Protein AF-A0A354Z1C7-F1 (afdb_monomer)

Sequence (175 aa):
RGSGSGEGVQFFLQGDSAETLRELSESLVPMLAGRAELRDVRAEVGDESVEIAVSVDRERAAAYGFSAQEVATYVGIALRGTPLREFRADGKEVPMWLRFAGSEQQSVADLGRYTLQRADGSAVPLLAVVDVGVRRGPSQINRQNRRTSLAIQANLADGVLLPDARKAIEDAMAG

Foldseek 3Di:
DDDDPQPKDKDKDFDADPVVQVVVQVVLQVLLCPDPFWAPKDWPFADWDKDKDKDFQQVLCVVVPHGSVRLVVVVCCAAPFDWDQWDDDPNDTHIDTRHDPPNPDRDPVSLQPDWDADPVRDTHRSVSGMDIDIDIDGPDFDDDPNTGIIMIMIGTDPPRDPVRSVVSSVVSVVD

Structure (mmCIF, N/CA/C/O backbone):
data_AF-A0A354Z1C7-F1
#
_entry.id   AF-A0A354Z1C7-F1
#
loop_
_atom_site.group_PDB
_atom_site.id
_atom_site.type_symbol
_atom_site.label_atom_id
_atom_site.label_alt_id
_atom_site.label_comp_id
_atom_site.label_asym_id
_atom_site.label_entity_id
_atom_site.label_seq_id
_atom_site.pdbx_PDB_ins_code
_atom_site.Cartn_x
_atom_site.Cartn_y
_atom_site.Cartn_z
_atom_site.occupancy
_atom_site.B_iso_or_equiv
_atom_site.auth_seq_id
_atom_site.auth_comp_id
_atom_site.auth_asym_id
_atom_site.auth_atom_id
_atom_site.pdbx_PDB_model_num
ATOM 1 N N . ARG A 1 1 ? -24.282 22.583 10.529 1.00 33.66 1 ARG A N 1
ATOM 2 C CA . ARG A 1 1 ? -25.086 21.450 10.010 1.00 33.66 1 ARG A CA 1
ATOM 3 C C . ARG A 1 1 ? -25.066 20.395 11.102 1.00 33.66 1 ARG A C 1
ATOM 5 O O . ARG A 1 1 ? -23.976 19.980 11.456 1.00 33.66 1 ARG A O 1
ATOM 12 N N . GLY A 1 2 ? -26.207 20.129 11.739 1.00 38.53 2 GLY A N 1
ATOM 13 C CA . GLY A 1 2 ? -26.276 19.293 12.940 1.00 38.53 2 GLY A CA 1
ATOM 14 C C . GLY A 1 2 ? -26.117 17.812 12.612 1.00 38.53 2 GLY A C 1
ATOM 15 O O . GLY A 1 2 ? -26.820 17.309 11.741 1.00 38.53 2 GLY A O 1
ATOM 16 N N . SER A 1 3 ? -25.204 17.139 13.306 1.00 41.59 3 SER A N 1
ATOM 17 C CA . SER A 1 3 ? -25.187 15.683 13.435 1.00 41.59 3 SER A CA 1
ATOM 18 C C . SER A 1 3 ? -25.592 15.358 14.867 1.00 41.59 3 SER A C 1
ATOM 20 O O . SER A 1 3 ? -25.054 15.958 15.796 1.00 41.59 3 SER A O 1
ATOM 22 N N . GLY A 1 4 ? -26.566 14.466 15.041 1.00 38.19 4 GLY A N 1
ATOM 23 C CA . GLY A 1 4 ? -27.011 14.026 16.358 1.00 38.19 4 GLY A CA 1
ATOM 24 C C . GLY A 1 4 ? -25.832 13.500 17.167 1.00 38.19 4 GLY A C 1
ATOM 25 O O . GLY A 1 4 ? -25.168 12.555 16.749 1.00 38.19 4 GLY A O 1
ATOM 26 N N . SER A 1 5 ? -25.563 14.147 18.297 1.00 44.50 5 SER A N 1
ATOM 27 C CA . SER A 1 5 ? -24.631 13.674 19.311 1.00 44.50 5 SER A CA 1
ATOM 28 C C . SER A 1 5 ? -25.210 12.412 19.949 1.00 44.50 5 SER A C 1
ATOM 30 O O . SER A 1 5 ? -25.901 12.491 20.960 1.00 44.50 5 SER A O 1
ATOM 32 N N . GLY A 1 6 ? -24.987 11.253 19.333 1.00 55.41 6 GLY A N 1
ATOM 33 C CA . GLY A 1 6 ? -24.991 10.004 20.084 1.00 55.41 6 GLY A CA 1
ATOM 34 C C . GLY A 1 6 ? -23.769 10.029 20.994 1.00 55.41 6 GLY A C 1
ATOM 35 O O . GLY A 1 6 ? -22.665 10.297 20.516 1.00 55.41 6 GLY A O 1
ATOM 36 N N . GLU A 1 7 ? -23.952 9.829 22.298 1.00 70.75 7 GLU A N 1
ATOM 37 C CA . GLU A 1 7 ? -22.819 9.573 23.184 1.00 70.75 7 GLU A CA 1
ATOM 38 C C . GLU A 1 7 ? -22.123 8.311 22.667 1.00 70.75 7 GLU A C 1
ATOM 40 O O . GLU A 1 7 ? -22.721 7.241 22.565 1.00 70.75 7 GLU A O 1
ATOM 45 N N . GLY A 1 8 ? -20.880 8.474 22.229 1.00 81.12 8 GLY A N 1
ATOM 46 C CA . GLY A 1 8 ? -20.071 7.414 21.653 1.00 81.12 8 GLY A CA 1
ATOM 47 C C . GLY A 1 8 ? -18.775 7.271 22.427 1.00 81.12 8 GLY A C 1
ATOM 48 O O . GLY A 1 8 ? -18.292 8.212 23.060 1.00 81.12 8 GLY A O 1
ATOM 49 N N . VAL A 1 9 ? -18.205 6.079 22.364 1.00 88.50 9 VAL A N 1
ATOM 50 C CA . VAL A 1 9 ? -16.904 5.752 22.934 1.00 88.50 9 VAL A CA 1
ATOM 51 C C . VAL A 1 9 ? -15.921 5.459 21.821 1.00 88.50 9 VAL A C 1
ATOM 53 O O . VAL A 1 9 ? -16.223 4.766 20.851 1.00 88.50 9 VAL A O 1
ATOM 56 N N . GLN A 1 10 ? -14.715 5.984 21.989 1.00 89.19 10 GLN A N 1
ATOM 57 C CA . GLN A 1 10 ? -13.571 5.658 21.157 1.00 89.19 10 GLN A CA 1
ATOM 58 C C . GLN A 1 10 ? -12.437 5.198 22.062 1.00 89.19 10 GLN A C 1
ATOM 60 O O . GLN A 1 10 ? -12.124 5.848 23.061 1.00 89.19 10 GLN A O 1
ATOM 65 N N . PHE A 1 11 ? -11.807 4.089 21.700 1.00 89.00 11 PHE A N 1
ATOM 66 C CA . PHE A 1 11 ? -10.604 3.605 22.364 1.00 89.00 11 PHE A CA 1
ATOM 67 C C . PHE A 1 11 ? -9.580 3.139 21.331 1.00 89.00 11 PHE A C 1
ATOM 69 O O . PHE A 1 11 ? -9.892 2.961 20.154 1.00 89.00 11 PHE A O 1
ATOM 76 N N . PHE A 1 12 ? -8.330 2.991 21.766 1.00 89.38 12 PHE A N 1
ATOM 77 C CA . PHE A 1 12 ? -7.203 2.709 20.883 1.00 89.38 12 PHE A CA 1
ATOM 78 C C . PHE A 1 12 ? -6.557 1.381 21.255 1.00 89.38 12 PHE A C 1
ATOM 80 O O . PHE A 1 12 ? -6.051 1.233 22.368 1.00 89.38 12 PHE A O 1
ATOM 87 N N . LEU A 1 13 ? -6.500 0.455 20.302 1.00 88.75 13 LEU A N 1
ATOM 88 C CA . LEU A 1 13 ? -5.589 -0.681 20.367 1.00 88.75 13 LEU A CA 1
ATOM 89 C C . LEU A 1 13 ? -4.182 -0.171 20.064 1.00 88.75 13 LEU A C 1
ATOM 91 O O . LEU A 1 13 ? -3.989 0.502 19.055 1.00 88.75 13 LEU A O 1
ATOM 95 N N . GLN A 1 14 ? -3.210 -0.460 20.926 1.00 90.56 14 GLN A N 1
ATOM 96 C CA . GLN A 1 14 ? -1.813 -0.064 20.737 1.00 90.56 14 GLN A CA 1
ATOM 97 C C . GLN A 1 14 ? -0.926 -1.298 20.661 1.00 90.56 14 GLN A C 1
ATOM 99 O O . GLN A 1 14 ? -1.089 -2.232 21.441 1.00 90.56 14 GLN A O 1
ATOM 104 N N . GLY A 1 15 ? 0.035 -1.277 19.747 1.00 86.69 15 GLY A N 1
ATOM 105 C CA . GLY A 1 15 ? 0.952 -2.387 19.523 1.00 86.69 15 GLY A CA 1
ATOM 106 C C . GLY A 1 15 ? 2.097 -1.984 18.607 1.00 86.69 15 GLY A C 1
ATOM 107 O O . GLY A 1 15 ? 2.237 -0.813 18.249 1.00 86.69 15 GLY A O 1
ATOM 108 N N . ASP A 1 16 ? 2.915 -2.959 18.227 1.00 83.38 16 ASP A N 1
ATOM 109 C CA . ASP A 1 16 ? 4.130 -2.701 17.449 1.00 83.38 16 ASP A CA 1
ATOM 110 C C . ASP A 1 16 ? 3.898 -2.766 15.928 1.00 83.38 16 ASP A C 1
ATOM 112 O O . ASP A 1 16 ? 4.594 -2.085 15.174 1.00 83.38 16 ASP A O 1
ATOM 116 N N . SER A 1 17 ? 2.884 -3.510 15.470 1.00 83.31 17 SER A N 1
ATOM 117 C CA . SER A 1 17 ? 2.547 -3.706 14.050 1.00 83.31 17 SER A CA 1
ATOM 118 C C . SER A 1 17 ? 1.105 -3.291 13.753 1.00 83.31 17 SER A C 1
ATOM 120 O O . SER A 1 17 ? 0.184 -3.613 14.502 1.00 83.31 17 SER A O 1
ATOM 122 N N . ALA A 1 18 ? 0.910 -2.576 12.642 1.00 82.06 18 ALA A N 1
ATOM 123 C CA . ALA A 1 18 ? -0.420 -2.204 12.165 1.00 82.06 18 ALA A CA 1
ATOM 124 C C . ALA A 1 18 ? -1.202 -3.435 11.675 1.00 82.06 18 ALA A C 1
ATOM 126 O O . ALA A 1 18 ? -2.410 -3.511 11.882 1.00 82.06 18 ALA A O 1
ATOM 127 N N . GLU A 1 19 ? -0.504 -4.405 11.081 1.00 81.69 19 GLU A N 1
ATOM 128 C CA . GLU A 1 19 ? -1.051 -5.685 10.631 1.00 81.69 19 GLU A CA 1
ATOM 129 C C . GLU A 1 19 ? -1.612 -6.483 11.813 1.00 81.69 19 GLU A C 1
ATOM 131 O O . GLU A 1 19 ? -2.787 -6.839 11.805 1.00 81.69 19 GLU A O 1
ATOM 136 N N . THR A 1 20 ? -0.829 -6.661 12.883 1.00 86.62 20 THR A N 1
ATOM 137 C CA . THR A 1 20 ? -1.293 -7.366 14.090 1.00 86.62 20 THR A CA 1
ATOM 138 C C . THR A 1 20 ? -2.485 -6.664 14.740 1.00 86.62 20 THR A C 1
ATOM 140 O O . THR A 1 20 ? -3.437 -7.315 15.162 1.00 86.62 20 THR A O 1
ATOM 143 N N . LEU A 1 21 ? -2.472 -5.328 14.815 1.00 88.56 21 LEU A N 1
ATOM 144 C CA . LEU A 1 21 ? -3.603 -4.576 15.369 1.00 88.56 21 LEU A CA 1
ATOM 145 C C . LEU A 1 21 ? -4.872 -4.742 14.531 1.00 88.56 21 LEU A C 1
ATOM 147 O O . LEU A 1 21 ? -5.965 -4.788 15.095 1.00 88.56 21 LEU A O 1
ATOM 151 N N . ARG A 1 22 ? -4.735 -4.852 13.206 1.00 85.44 22 ARG A N 1
ATOM 152 C CA . ARG A 1 22 ? -5.855 -5.125 12.308 1.00 85.44 22 ARG A CA 1
ATOM 153 C C . ARG A 1 22 ? -6.430 -6.518 12.548 1.00 85.44 22 ARG A C 1
ATOM 155 O O . ARG A 1 22 ? -7.632 -6.615 12.779 1.00 85.44 22 ARG A O 1
ATOM 162 N N . GLU A 1 23 ? -5.595 -7.553 12.558 1.00 86.88 23 GLU A N 1
ATOM 163 C CA . GLU A 1 23 ? -6.019 -8.934 12.838 1.00 86.88 23 GLU A CA 1
ATOM 164 C C . GLU A 1 23 ? -6.750 -9.030 14.186 1.00 86.88 23 GLU A C 1
ATOM 166 O O . GLU A 1 23 ? -7.833 -9.606 14.288 1.00 86.88 23 GLU A O 1
ATOM 171 N N . LEU A 1 24 ? -6.214 -8.374 15.220 1.00 89.25 24 LEU A N 1
ATOM 172 C CA . LEU A 1 24 ? -6.879 -8.281 16.518 1.00 89.25 24 LEU A CA 1
ATOM 173 C C . LEU A 1 24 ? -8.225 -7.556 16.415 1.00 89.25 24 LEU A C 1
ATOM 175 O O . LEU A 1 24 ? -9.213 -8.029 16.973 1.00 89.25 24 LEU A O 1
ATOM 179 N N . SER A 1 25 ? -8.304 -6.447 15.678 1.00 89.44 25 SER A N 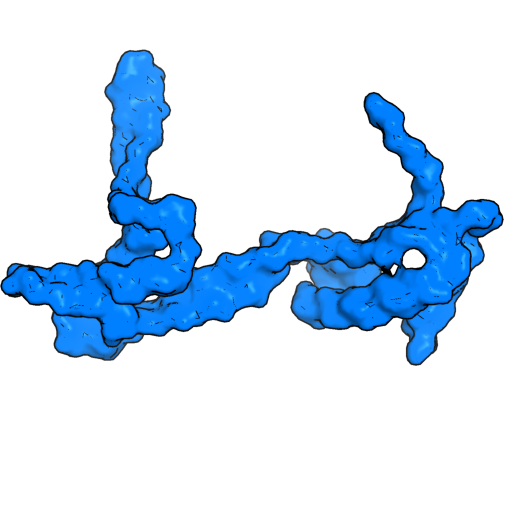1
ATOM 180 C CA . SER A 1 25 ? -9.561 -5.715 15.496 1.00 89.44 25 SER A CA 1
ATOM 181 C C . SER A 1 25 ? -10.644 -6.547 14.795 1.00 89.44 25 SER A C 1
ATOM 183 O O . SER A 1 25 ? -11.814 -6.433 15.160 1.00 89.44 25 SER A O 1
ATOM 185 N N . GLU A 1 26 ? -10.268 -7.433 13.866 1.00 89.81 26 GLU A N 1
ATOM 186 C CA . GLU A 1 26 ? -11.192 -8.341 13.170 1.00 89.81 26 GLU A CA 1
ATOM 187 C C . GLU A 1 26 ? -11.827 -9.363 14.128 1.00 89.81 26 GLU A C 1
ATOM 189 O O . GLU A 1 26 ? -12.980 -9.747 13.937 1.00 89.81 26 GLU A O 1
ATOM 194 N N . SER A 1 27 ? -11.122 -9.744 15.199 1.00 90.12 27 SER A N 1
ATOM 195 C CA . SER A 1 27 ? -11.676 -10.576 16.279 1.00 90.12 27 SER A CA 1
ATOM 196 C C . SER A 1 27 ? -12.447 -9.780 17.342 1.00 90.12 27 SER A C 1
ATOM 198 O O . SER A 1 27 ? -13.495 -10.228 17.810 1.00 90.12 27 SER A O 1
ATOM 200 N N . LEU A 1 28 ? -11.974 -8.582 17.698 1.00 90.75 28 LEU A N 1
ATOM 201 C CA . LEU A 1 28 ? -12.536 -7.776 18.786 1.00 90.75 28 LEU A CA 1
ATOM 202 C C . LEU A 1 28 ? -13.844 -7.083 18.407 1.00 90.75 28 LEU A C 1
ATOM 204 O O . LEU A 1 28 ? -14.754 -6.999 19.232 1.00 90.75 28 LEU A O 1
ATOM 208 N N . VAL A 1 29 ? -13.965 -6.588 17.171 1.00 92.94 29 VAL A N 1
ATOM 209 C CA . VAL A 1 29 ? -15.177 -5.890 16.717 1.00 92.94 29 VAL A CA 1
ATOM 210 C C . VAL A 1 29 ? -16.420 -6.785 16.838 1.00 92.94 29 VAL A C 1
ATOM 212 O O . VAL A 1 29 ? -17.388 -6.327 17.443 1.00 92.94 29 VAL A O 1
ATOM 215 N N . PRO A 1 30 ? -16.425 -8.052 16.374 1.00 93.06 30 PRO A N 1
ATOM 216 C CA . PRO A 1 30 ? -17.558 -8.958 16.575 1.00 93.06 30 PRO A CA 1
ATOM 217 C C . PRO A 1 30 ? -17.894 -9.228 18.047 1.00 93.06 30 PRO A C 1
ATOM 219 O O . PRO A 1 30 ? -19.069 -9.267 18.404 1.00 93.06 30 PRO A O 1
ATOM 222 N N . MET A 1 31 ? -16.885 -9.391 18.911 1.00 91.88 31 MET A N 1
ATOM 223 C CA . MET A 1 31 ? -17.102 -9.633 20.344 1.00 91.88 31 MET A CA 1
ATOM 224 C C . MET A 1 31 ? -17.786 -8.440 21.015 1.00 91.88 31 MET A C 1
ATOM 226 O O . MET A 1 31 ? -18.758 -8.602 21.752 1.00 91.88 31 MET A O 1
ATOM 230 N N . LEU A 1 32 ? -17.314 -7.231 20.709 1.00 92.38 32 LEU A N 1
ATOM 231 C CA . LEU A 1 32 ? -17.887 -5.98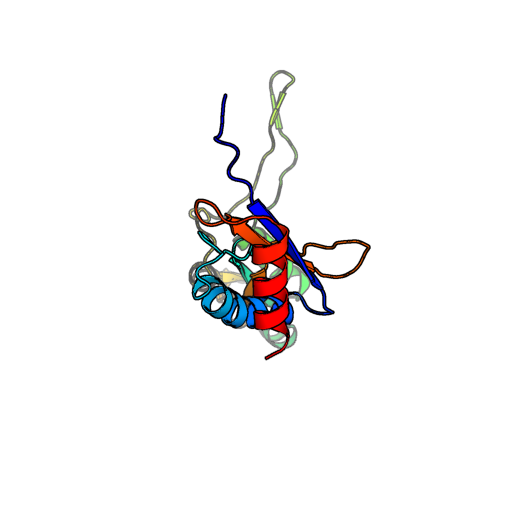8 21.215 1.00 92.38 32 LEU A CA 1
ATOM 232 C C . LEU A 1 32 ? -19.258 -5.693 20.605 1.00 92.38 32 LEU A C 1
ATOM 234 O O . LEU A 1 32 ? -20.141 -5.212 21.305 1.00 92.38 32 LEU A O 1
ATOM 238 N N . ALA A 1 33 ? -19.472 -6.027 19.332 1.00 92.50 33 ALA A N 1
ATOM 239 C CA . ALA A 1 33 ? -20.777 -5.912 18.682 1.00 92.50 33 ALA A CA 1
ATOM 240 C C . ALA A 1 33 ? -21.833 -6.849 19.298 1.00 92.50 33 ALA A C 1
ATOM 242 O O . ALA A 1 33 ? -23.027 -6.594 19.164 1.00 92.50 33 ALA A O 1
ATOM 243 N N . GLY A 1 34 ? -21.413 -7.916 19.986 1.00 91.75 34 GLY A N 1
ATOM 244 C CA . GLY A 1 34 ? -22.296 -8.802 20.747 1.00 91.75 34 GLY A CA 1
ATOM 245 C C . GLY A 1 34 ? -22.734 -8.253 22.112 1.00 91.75 34 GLY A C 1
ATOM 246 O O . GLY A 1 34 ? -23.564 -8.876 22.775 1.00 91.75 34 GLY A O 1
ATOM 247 N N . ARG A 1 35 ? -22.189 -7.115 22.558 1.00 93.06 35 ARG A N 1
ATOM 248 C CA . ARG A 1 35 ? -22.531 -6.484 23.840 1.00 93.06 35 ARG A CA 1
ATOM 249 C C . ARG A 1 35 ? -23.811 -5.666 23.704 1.00 93.06 35 ARG A C 1
ATOM 251 O O . ARG A 1 35 ? -23.915 -4.817 22.826 1.00 93.06 35 ARG A O 1
ATOM 258 N N . ALA A 1 36 ? -24.769 -5.883 24.603 1.00 93.19 36 ALA A N 1
ATOM 2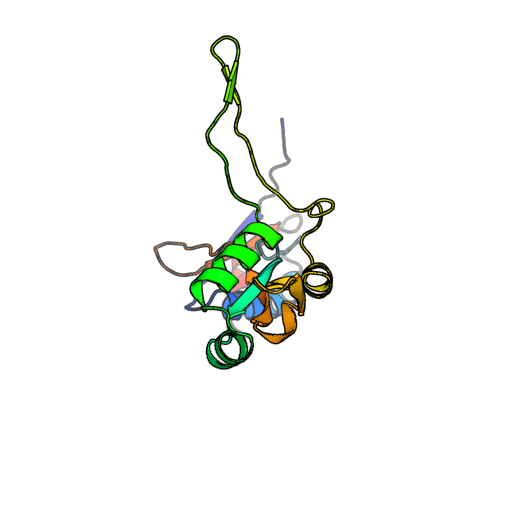59 C CA . ALA A 1 36 ? -26.040 -5.152 24.607 1.00 93.19 36 ALA A CA 1
ATOM 260 C C . ALA A 1 36 ? -25.856 -3.650 24.891 1.00 93.19 36 ALA A C 1
ATOM 262 O O . ALA A 1 36 ? -26.722 -2.840 24.572 1.00 93.19 36 ALA A O 1
ATOM 263 N N . GLU A 1 37 ? -24.727 -3.293 25.499 1.00 92.94 37 GLU A N 1
ATOM 264 C CA . GLU A 1 37 ? -24.367 -1.938 25.888 1.00 92.94 37 GLU A CA 1
ATOM 265 C C . GLU A 1 37 ? -23.876 -1.075 24.708 1.00 92.94 37 GLU A C 1
ATOM 267 O O . GLU A 1 37 ? -23.843 0.153 24.819 1.00 92.94 37 GLU A O 1
ATOM 272 N N . LEU A 1 38 ? -23.498 -1.699 23.584 1.00 92.69 38 LEU A N 1
ATOM 273 C CA . LEU A 1 38 ? -22.822 -1.054 22.457 1.00 92.69 38 LEU A CA 1
ATOM 274 C C . LEU A 1 38 ? -23.611 -1.197 21.151 1.00 92.69 38 LEU A C 1
ATOM 276 O O . LEU A 1 38 ? -24.306 -2.181 20.910 1.00 92.69 38 LEU A O 1
ATOM 280 N N . ARG A 1 39 ? -23.463 -0.209 20.268 1.00 93.25 39 ARG A N 1
ATOM 281 C CA . ARG A 1 39 ? -24.028 -0.189 18.913 1.00 93.25 39 ARG A CA 1
ATOM 282 C C . ARG A 1 39 ? -22.991 0.302 17.913 1.00 93.25 39 ARG A C 1
ATOM 284 O O . ARG A 1 39 ? -22.062 1.016 18.277 1.00 93.25 39 ARG A O 1
ATOM 291 N N . ASP A 1 40 ? -23.169 -0.067 16.646 1.00 90.88 40 ASP A N 1
ATOM 292 C CA . ASP A 1 40 ? -22.354 0.409 15.518 1.00 90.88 40 ASP A CA 1
ATOM 293 C C . ASP A 1 40 ? -20.836 0.287 15.749 1.00 90.88 40 ASP A C 1
ATOM 295 O O . ASP A 1 40 ? -20.058 1.168 15.372 1.00 90.88 40 ASP A O 1
ATOM 299 N N . VAL A 1 41 ? -20.411 -0.804 16.398 1.00 92.12 41 VAL A N 1
ATOM 300 C CA . VAL A 1 41 ? -18.999 -1.043 16.708 1.00 92.12 41 VAL A CA 1
ATOM 301 C C . VAL A 1 41 ? -18.217 -1.226 15.414 1.00 92.12 41 VAL A C 1
ATOM 303 O O . VAL A 1 41 ? -18.538 -2.090 14.597 1.00 92.12 41 VAL A O 1
ATOM 306 N N . ARG A 1 42 ? -17.165 -0.429 15.232 1.00 91.00 42 ARG A N 1
ATOM 307 C CA . ARG A 1 42 ? -16.318 -0.480 14.040 1.00 91.00 42 ARG A CA 1
ATOM 308 C C . ARG A 1 42 ? -14.879 -0.099 14.349 1.00 91.00 42 ARG A C 1
ATOM 310 O O . ARG A 1 42 ? -14.610 0.810 15.133 1.00 91.00 42 ARG A O 1
ATOM 317 N N . ALA A 1 43 ? -13.957 -0.774 13.679 1.00 89.25 43 ALA A N 1
ATOM 318 C CA . ALA A 1 43 ? -12.560 -0.382 13.632 1.00 89.25 43 ALA A CA 1
ATOM 319 C C . ALA A 1 43 ? -12.360 0.705 12.567 1.00 89.25 43 ALA A C 1
ATOM 321 O O . ALA A 1 43 ? -12.849 0.592 11.443 1.00 89.25 43 ALA A O 1
ATOM 322 N N . GLU A 1 44 ? -11.619 1.750 12.912 1.00 84.44 44 GLU A N 1
ATOM 323 C CA . GLU A 1 44 ? -11.164 2.780 11.983 1.00 84.44 44 GLU A CA 1
ATOM 324 C C . GLU A 1 44 ? -9.902 2.283 11.275 1.00 84.44 44 GLU A C 1
ATOM 326 O O . GLU A 1 44 ? -8.773 2.699 11.548 1.00 84.44 44 GLU A O 1
ATOM 331 N N . VAL A 1 45 ? -10.109 1.303 10.399 1.00 72.75 45 VAL A N 1
ATOM 332 C CA . VAL A 1 45 ? -9.066 0.786 9.522 1.00 72.75 45 VAL A CA 1
ATOM 333 C C . VAL A 1 45 ? -9.066 1.659 8.274 1.00 72.75 45 VAL A C 1
ATOM 335 O O . VAL A 1 45 ? -10.104 1.817 7.636 1.00 72.75 45 VAL A O 1
ATOM 338 N N . GLY A 1 46 ? -7.922 2.266 7.952 1.00 63.97 46 GLY A N 1
ATOM 339 C CA . GLY A 1 46 ? -7.770 2.968 6.677 1.00 63.97 46 GLY A CA 1
ATOM 340 C C . GLY A 1 46 ? -8.035 2.019 5.505 1.00 63.97 46 GLY A C 1
ATOM 341 O O . GLY A 1 46 ? -7.923 0.799 5.660 1.00 63.97 46 GLY A O 1
ATOM 342 N N . ASP A 1 47 ? -8.364 2.573 4.337 1.00 61.53 47 ASP A N 1
ATOM 343 C CA . ASP A 1 47 ? -8.600 1.775 3.131 1.00 61.53 47 ASP A CA 1
ATOM 344 C C . ASP A 1 47 ? -7.420 0.820 2.883 1.00 61.53 47 ASP A C 1
ATOM 346 O O . ASP A 1 47 ? -6.255 1.178 3.097 1.00 61.53 47 ASP A O 1
ATOM 350 N N . GLU A 1 48 ? -7.697 -0.406 2.440 1.00 61.50 48 GLU A N 1
ATOM 351 C CA . GLU A 1 48 ? -6.636 -1.291 1.960 1.00 61.50 48 GLU A CA 1
ATOM 352 C C . GLU A 1 48 ? -6.044 -0.698 0.683 1.00 61.50 48 GLU A C 1
ATOM 354 O O . GLU A 1 48 ? -6.717 -0.615 -0.347 1.00 61.50 48 GLU A O 1
ATOM 359 N N . SER A 1 49 ? -4.772 -0.300 0.729 1.00 63.66 49 SER A N 1
ATOM 360 C CA . SER A 1 49 ? -4.044 0.038 -0.484 1.00 63.66 49 SER A CA 1
ATOM 361 C C . SER A 1 49 ? -3.477 -1.239 -1.094 1.00 63.66 49 SER A C 1
ATOM 363 O O . SER A 1 49 ? -2.808 -2.051 -0.446 1.00 63.66 49 SER A O 1
ATOM 365 N N . VAL A 1 50 ? -3.759 -1.425 -2.381 1.00 66.19 50 VAL A N 1
ATOM 366 C CA . VAL A 1 50 ? -3.080 -2.421 -3.204 1.00 66.19 50 VAL A CA 1
ATOM 367 C C . VAL A 1 50 ? -1.888 -1.732 -3.850 1.00 66.19 50 VAL A C 1
ATOM 369 O O . VAL A 1 50 ? -2.050 -0.850 -4.691 1.00 66.19 50 VAL A O 1
ATOM 372 N N . GLU A 1 51 ? -0.686 -2.136 -3.461 1.00 73.19 51 GLU A N 1
ATOM 373 C CA . GLU A 1 51 ? 0.562 -1.650 -4.032 1.00 73.19 51 GLU A CA 1
ATOM 374 C C . GLU A 1 51 ? 1.153 -2.682 -4.994 1.00 73.19 51 GLU A C 1
ATOM 376 O O . GLU A 1 51 ? 1.280 -3.869 -4.684 1.00 73.19 51 GLU A O 1
ATOM 381 N N . ILE A 1 52 ? 1.561 -2.214 -6.173 1.00 76.00 52 ILE A N 1
ATOM 382 C CA . ILE A 1 52 ? 2.321 -3.016 -7.130 1.00 76.00 52 ILE A CA 1
ATOM 383 C C . ILE A 1 52 ? 3.806 -2.772 -6.864 1.00 76.00 52 ILE A C 1
ATOM 385 O O . ILE A 1 52 ? 4.325 -1.683 -7.114 1.00 76.00 52 ILE A O 1
ATOM 389 N N . ALA A 1 53 ? 4.496 -3.794 -6.367 1.00 83.19 53 ALA A N 1
ATOM 390 C CA . ALA A 1 53 ? 5.937 -3.785 -6.170 1.00 83.19 53 ALA A CA 1
ATOM 391 C C . ALA A 1 53 ? 6.621 -4.424 -7.385 1.00 83.19 53 ALA A C 1
ATOM 393 O O . ALA A 1 53 ? 6.375 -5.587 -7.695 1.00 83.19 53 ALA A O 1
ATOM 394 N N . VAL A 1 54 ? 7.496 -3.676 -8.060 1.00 86.38 54 VAL A N 1
ATOM 395 C CA . VAL A 1 54 ? 8.285 -4.177 -9.194 1.00 86.38 54 VAL A CA 1
ATOM 396 C C . VAL A 1 54 ? 9.760 -4.179 -8.816 1.00 86.38 54 VAL A C 1
ATOM 398 O O . VAL A 1 54 ? 10.299 -3.139 -8.433 1.00 86.38 54 VAL A O 1
ATOM 401 N N . SER A 1 55 ? 10.420 -5.327 -8.944 1.00 91.50 55 SER A N 1
ATOM 402 C CA . SER A 1 55 ? 11.868 -5.466 -8.774 1.00 91.50 55 SER A CA 1
ATOM 403 C C . SER A 1 55 ? 12.521 -5.873 -10.086 1.00 91.50 55 SER A C 1
ATOM 405 O O . SER A 1 55 ? 12.069 -6.795 -10.754 1.00 91.50 55 SER A O 1
ATOM 407 N N . VAL A 1 56 ? 13.593 -5.178 -10.463 1.00 94.06 56 VAL A N 1
ATOM 408 C CA . VAL A 1 56 ? 14.361 -5.507 -11.669 1.00 94.06 56 VAL A CA 1
ATOM 409 C C . VAL A 1 56 ? 15.312 -6.656 -11.367 1.00 94.06 56 VAL A C 1
ATOM 411 O O . VAL A 1 56 ? 16.155 -6.542 -10.473 1.00 94.06 56 VAL A O 1
ATOM 414 N N . ASP A 1 57 ? 15.219 -7.719 -12.157 1.00 95.88 57 ASP A N 1
ATOM 415 C CA . ASP A 1 57 ? 16.201 -8.792 -12.151 1.00 95.88 57 ASP A CA 1
ATOM 416 C C . ASP A 1 57 ? 17.405 -8.357 -12.988 1.00 95.88 57 ASP A C 1
ATOM 418 O O . ASP A 1 57 ? 17.343 -8.222 -14.213 1.00 95.88 57 ASP A O 1
ATOM 422 N N . ARG A 1 58 ? 18.511 -8.078 -12.296 1.00 95.62 58 ARG A N 1
ATOM 423 C CA . ARG A 1 58 ? 19.719 -7.526 -12.915 1.00 95.62 58 ARG A CA 1
ATOM 424 C C . ARG A 1 58 ? 20.385 -8.514 -13.868 1.00 95.62 58 ARG A C 1
ATOM 426 O O . ARG A 1 58 ? 20.942 -8.081 -14.873 1.00 95.62 58 ARG A O 1
ATOM 433 N N . GLU A 1 59 ? 20.335 -9.806 -13.558 1.00 96.25 59 GLU A N 1
ATOM 434 C CA . GLU A 1 59 ? 20.976 -10.850 -14.359 1.00 96.25 59 GLU A CA 1
ATOM 435 C C . GLU A 1 59 ? 20.183 -11.095 -15.642 1.00 96.25 59 GLU A C 1
ATOM 437 O O . GLU A 1 59 ? 20.758 -11.083 -16.734 1.00 96.25 59 GLU A O 1
ATOM 442 N N . ARG A 1 60 ? 18.850 -11.204 -15.537 1.00 95.25 60 ARG A N 1
ATOM 443 C CA . ARG A 1 60 ? 17.969 -11.304 -16.709 1.00 95.25 60 ARG A CA 1
ATOM 444 C C . ARG A 1 60 ? 18.062 -10.055 -17.577 1.00 95.25 60 ARG A C 1
ATOM 446 O O . ARG A 1 60 ? 18.218 -10.181 -18.788 1.00 95.25 60 ARG A O 1
ATOM 453 N N . ALA A 1 61 ? 18.032 -8.859 -16.987 1.00 94.81 61 ALA A N 1
ATOM 454 C CA . ALA A 1 61 ? 18.194 -7.613 -17.738 1.00 94.81 61 ALA A CA 1
ATOM 455 C C . ALA A 1 61 ? 19.504 -7.599 -18.546 1.00 94.81 61 ALA A C 1
ATOM 457 O O . ALA A 1 61 ? 19.475 -7.358 -19.756 1.00 94.81 61 ALA A O 1
ATOM 458 N N . ALA A 1 62 ? 20.626 -7.948 -17.908 1.00 94.06 62 ALA A N 1
ATOM 459 C CA . ALA A 1 62 ? 21.933 -7.989 -18.556 1.00 94.06 62 ALA A CA 1
ATOM 460 C C . ALA A 1 62 ? 21.995 -9.025 -19.690 1.00 94.06 62 ALA A C 1
ATOM 462 O O . ALA A 1 62 ? 22.542 -8.727 -20.752 1.00 94.06 62 ALA A O 1
ATOM 463 N N . ALA A 1 63 ? 21.382 -10.201 -19.517 1.00 93.31 63 ALA A N 1
ATOM 464 C CA . ALA A 1 63 ? 21.304 -11.229 -20.559 1.00 93.31 63 ALA A CA 1
ATOM 465 C C . ALA A 1 63 ? 20.560 -10.750 -21.821 1.00 93.31 63 ALA A C 1
ATOM 467 O O . ALA A 1 63 ? 20.874 -11.176 -22.932 1.00 93.31 63 ALA A O 1
ATOM 468 N N . TYR A 1 64 ? 19.607 -9.826 -21.667 1.00 91.38 64 TYR A N 1
ATOM 469 C CA . TYR A 1 64 ? 18.908 -9.190 -22.786 1.00 91.38 64 TYR A CA 1
ATOM 470 C C . TYR A 1 64 ? 19.579 -7.905 -23.296 1.00 91.38 64 TYR A C 1
ATOM 472 O O . TYR A 1 64 ? 19.112 -7.348 -24.295 1.00 91.38 64 TYR A O 1
ATOM 480 N N . GLY A 1 65 ? 20.689 -7.481 -22.687 1.00 91.38 65 GLY A N 1
ATOM 481 C CA . GLY A 1 65 ? 21.450 -6.295 -23.079 1.00 91.38 65 GLY A CA 1
ATOM 482 C C . GLY A 1 65 ? 20.946 -4.988 -22.467 1.00 91.38 65 GLY A C 1
ATOM 483 O O . GLY A 1 65 ? 21.232 -3.929 -23.015 1.00 91.38 65 GLY A O 1
ATOM 484 N N . PHE A 1 66 ? 20.201 -5.049 -21.361 1.00 93.44 66 PHE A N 1
ATOM 485 C CA . PHE A 1 66 ? 19.716 -3.876 -20.633 1.00 93.44 66 PHE A CA 1
ATOM 486 C C . PHE A 1 66 ? 20.412 -3.738 -19.280 1.00 93.44 66 PHE A C 1
ATOM 488 O O . PHE A 1 66 ? 20.613 -4.711 -18.551 1.00 93.44 66 PHE A O 1
ATOM 495 N N . SER A 1 67 ? 20.724 -2.506 -18.892 1.00 93.75 67 SER A N 1
ATOM 496 C CA . SER A 1 67 ? 21.111 -2.196 -17.520 1.00 93.75 67 SER A CA 1
ATOM 497 C C . SER A 1 67 ? 19.886 -2.154 -16.605 1.00 93.75 67 SER A C 1
ATOM 499 O O . SER A 1 67 ? 18.779 -1.788 -17.006 1.00 93.75 67 SER A O 1
ATOM 501 N N . ALA A 1 68 ? 20.087 -2.450 -15.320 1.00 92.94 68 ALA A N 1
ATOM 502 C CA . ALA A 1 68 ? 19.011 -2.361 -14.335 1.00 92.94 68 ALA A CA 1
ATOM 503 C C . ALA A 1 68 ? 18.407 -0.945 -14.235 1.00 92.94 68 ALA A C 1
ATOM 505 O O . ALA A 1 68 ? 17.218 -0.793 -13.959 1.00 92.94 68 ALA A O 1
ATOM 506 N N . GLN A 1 69 ? 19.222 0.085 -14.486 1.00 93.19 69 GLN A N 1
ATOM 507 C CA . GLN A 1 69 ? 18.809 1.487 -14.466 1.00 93.19 69 GLN A CA 1
ATOM 508 C C . GLN A 1 69 ? 17.878 1.829 -15.638 1.00 93.19 69 GLN A C 1
ATOM 510 O O . GLN A 1 69 ? 16.883 2.531 -15.446 1.00 93.19 69 GLN A O 1
ATOM 515 N N . GLU A 1 70 ? 18.169 1.321 -16.838 1.00 91.50 70 GLU A N 1
ATOM 516 C CA . GLU A 1 70 ? 17.305 1.490 -18.013 1.00 91.50 70 GLU A CA 1
ATOM 517 C C . GLU A 1 70 ? 15.952 0.818 -17.792 1.00 91.50 70 GLU A C 1
ATOM 519 O O . GLU A 1 70 ? 14.913 1.450 -17.994 1.00 91.50 70 GLU A O 1
ATOM 524 N N . VAL A 1 71 ? 15.952 -0.420 -17.285 1.00 92.44 71 VAL A N 1
ATOM 525 C CA . VAL A 1 71 ? 14.708 -1.137 -16.972 1.00 92.44 71 VAL A CA 1
ATOM 526 C C . VAL A 1 71 ? 13.907 -0.389 -15.902 1.00 92.44 71 VAL A C 1
ATOM 528 O O . VAL A 1 71 ? 12.712 -0.167 -16.082 1.00 92.44 71 VAL A O 1
ATOM 531 N N . ALA A 1 72 ? 14.546 0.070 -14.821 1.00 89.81 72 ALA A N 1
ATOM 532 C CA . ALA A 1 72 ? 13.875 0.833 -13.765 1.00 89.81 72 ALA A CA 1
ATOM 533 C C . ALA A 1 72 ? 13.262 2.146 -14.284 1.00 89.81 72 ALA A C 1
ATOM 535 O O . ALA A 1 72 ? 12.144 2.505 -13.906 1.00 89.81 72 ALA A O 1
ATOM 536 N N . THR A 1 73 ? 13.969 2.841 -15.179 1.00 88.81 73 THR A N 1
ATOM 537 C CA . THR A 1 73 ? 13.478 4.065 -15.828 1.00 88.81 73 THR A CA 1
ATOM 538 C C . THR A 1 73 ? 12.245 3.765 -16.674 1.00 88.81 73 THR A C 1
ATOM 540 O O . THR A 1 73 ? 11.226 4.444 -16.547 1.00 88.81 73 THR A O 1
ATOM 543 N N . TYR A 1 74 ? 12.302 2.704 -17.483 1.00 87.31 74 TYR A N 1
ATOM 544 C CA . TYR A 1 74 ? 11.185 2.280 -18.317 1.00 87.31 74 TYR A CA 1
ATOM 545 C C . TYR A 1 74 ? 9.956 1.894 -17.482 1.00 87.31 74 TYR A C 1
ATOM 547 O O . TYR A 1 74 ? 8.859 2.374 -17.758 1.00 87.31 74 TYR A O 1
ATOM 555 N N . VAL A 1 75 ? 10.132 1.101 -16.418 1.00 85.44 75 VAL A N 1
ATOM 556 C CA . VAL A 1 75 ? 9.058 0.744 -15.468 1.00 85.44 75 VAL A CA 1
ATOM 557 C C . VAL A 1 75 ? 8.430 1.997 -14.851 1.00 85.44 75 VAL A C 1
ATOM 559 O O . VAL A 1 75 ? 7.206 2.097 -14.758 1.00 85.44 75 VAL A O 1
ATOM 562 N N . GLY A 1 76 ? 9.253 2.973 -14.454 1.00 81.94 76 GLY A N 1
ATOM 563 C CA . GLY A 1 76 ? 8.785 4.242 -13.899 1.00 81.94 76 GLY A CA 1
ATOM 564 C C . GLY A 1 76 ? 7.873 5.005 -14.861 1.00 81.94 76 GLY A C 1
ATOM 565 O O . GLY A 1 76 ? 6.777 5.409 -14.468 1.00 81.94 76 GLY A O 1
ATOM 566 N N . ILE A 1 77 ? 8.290 5.133 -16.124 1.00 81.12 77 ILE A N 1
ATOM 567 C CA . ILE A 1 77 ? 7.503 5.784 -17.183 1.00 81.12 77 ILE A CA 1
ATOM 568 C C . ILE A 1 77 ? 6.229 4.982 -17.486 1.00 81.12 77 ILE A C 1
ATOM 570 O O . ILE A 1 77 ? 5.158 5.566 -17.639 1.00 81.12 77 ILE A O 1
ATOM 574 N N . ALA A 1 78 ? 6.324 3.652 -17.541 1.00 77.44 78 ALA A N 1
ATOM 575 C CA . ALA A 1 78 ? 5.209 2.760 -17.848 1.00 77.44 78 ALA A CA 1
ATOM 576 C C . ALA A 1 78 ? 4.075 2.829 -16.815 1.00 77.44 78 ALA A C 1
ATOM 578 O O . ALA A 1 78 ? 2.901 2.802 -17.183 1.00 77.44 78 ALA A O 1
ATOM 579 N N . LEU A 1 79 ? 4.421 2.943 -15.531 1.00 76.00 79 LEU A N 1
ATOM 580 C CA . LEU A 1 79 ? 3.446 2.997 -14.442 1.00 76.00 79 LEU A CA 1
ATOM 581 C C . LEU A 1 79 ? 2.982 4.430 -14.156 1.00 76.00 79 LEU A C 1
ATOM 583 O O . LEU A 1 79 ? 1.793 4.735 -14.221 1.00 76.00 79 LEU A O 1
ATOM 587 N N . ARG A 1 80 ? 3.917 5.340 -13.867 1.00 75.38 80 ARG A N 1
ATOM 588 C CA . ARG A 1 80 ? 3.593 6.684 -13.356 1.00 75.38 80 ARG A CA 1
ATOM 589 C C . ARG A 1 80 ? 3.675 7.781 -14.411 1.00 75.38 80 ARG A C 1
ATOM 591 O O . ARG A 1 80 ? 3.166 8.877 -14.181 1.00 75.38 80 ARG A O 1
ATOM 598 N N . GLY A 1 81 ? 4.273 7.491 -15.562 1.00 75.56 81 GLY A N 1
ATOM 599 C CA . GLY A 1 81 ? 4.710 8.522 -16.488 1.00 75.56 81 GLY A CA 1
ATOM 600 C C . GLY A 1 81 ? 5.926 9.286 -15.978 1.00 75.56 81 GLY A C 1
ATOM 601 O O . GLY A 1 81 ? 6.398 9.084 -14.859 1.00 75.56 81 GLY A O 1
ATOM 602 N N . THR A 1 82 ? 6.409 10.199 -16.809 1.00 81.31 82 THR A N 1
ATOM 603 C CA . THR A 1 82 ? 7.495 11.119 -16.467 1.00 81.31 82 THR A CA 1
ATOM 604 C C . THR A 1 82 ? 7.013 12.556 -16.628 1.00 81.31 82 THR A C 1
ATOM 606 O O . THR A 1 82 ? 6.462 12.885 -17.683 1.00 81.31 82 THR A O 1
ATOM 609 N N . PRO A 1 83 ? 7.217 13.430 -15.627 1.00 79.00 83 PRO A N 1
ATOM 610 C CA . PRO A 1 83 ? 6.969 14.851 -15.802 1.00 79.00 83 PRO A CA 1
ATOM 611 C C . PRO A 1 83 ? 7.956 15.411 -16.832 1.00 79.00 83 PRO A C 1
ATOM 613 O O . PRO A 1 83 ? 9.151 15.113 -16.810 1.00 79.00 83 PRO A O 1
ATOM 616 N N . LEU A 1 84 ? 7.444 16.218 -17.751 1.00 80.75 84 LEU A N 1
ATOM 617 C CA . LEU A 1 84 ? 8.236 16.982 -18.703 1.00 80.75 84 LEU A CA 1
ATOM 618 C C . LEU A 1 84 ? 8.39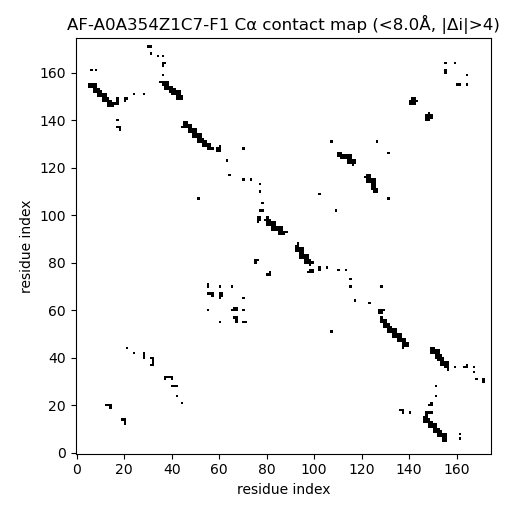3 18.415 -18.203 1.00 80.75 84 LEU A C 1
ATOM 620 O O . LEU A 1 84 ? 7.698 18.857 -17.287 1.00 80.75 84 LEU A O 1
ATOM 624 N N . ARG A 1 85 ? 9.312 19.155 -18.828 1.00 82.25 85 ARG A 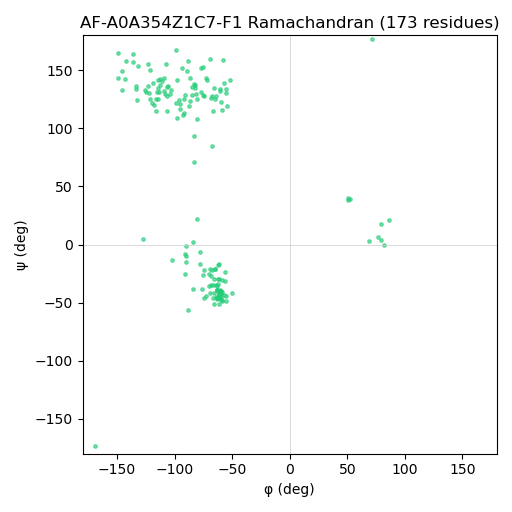N 1
ATOM 625 C CA . ARG A 1 85 ? 9.489 20.576 -18.531 1.00 82.25 85 ARG A CA 1
ATOM 626 C C . ARG A 1 85 ? 8.160 21.303 -18.719 1.00 82.25 85 ARG A C 1
ATOM 628 O O . ARG A 1 85 ? 7.526 21.139 -19.757 1.00 82.25 85 ARG A O 1
ATOM 635 N N . GLU A 1 86 ? 7.770 22.098 -17.730 1.00 80.69 86 GLU A N 1
ATOM 636 C CA . GLU A 1 86 ? 6.521 22.853 -17.764 1.00 80.69 86 GLU A CA 1
ATOM 637 C C . GLU A 1 86 ? 6.462 23.759 -18.993 1.00 80.69 86 GLU A C 1
ATOM 639 O O . GLU A 1 86 ? 7.454 24.384 -19.395 1.00 80.69 86 GLU A O 1
ATOM 644 N N . PHE A 1 87 ? 5.287 23.807 -19.611 1.00 80.44 87 PHE A N 1
ATOM 645 C CA . PHE A 1 87 ? 5.040 24.685 -20.738 1.00 80.44 87 PHE A CA 1
ATOM 646 C C . PHE A 1 87 ? 4.476 26.004 -20.224 1.00 80.44 87 PHE A C 1
ATOM 648 O O . PHE A 1 87 ? 3.465 26.016 -19.524 1.00 80.44 87 PHE A O 1
ATOM 655 N N . ARG A 1 88 ? 5.119 27.120 -20.576 1.00 78.06 88 ARG A N 1
ATOM 656 C CA . ARG A 1 88 ? 4.565 28.452 -20.322 1.00 78.06 88 ARG A CA 1
ATOM 657 C C . ARG A 1 88 ? 3.839 28.950 -21.557 1.00 78.06 88 ARG A C 1
ATOM 659 O O . ARG A 1 88 ? 4.475 29.211 -22.575 1.00 78.06 88 ARG A O 1
ATOM 666 N N . ALA A 1 89 ? 2.535 29.145 -21.420 1.00 77.81 89 ALA A N 1
ATOM 667 C CA . ALA A 1 89 ? 1.719 29.888 -22.369 1.00 77.81 89 ALA A CA 1
ATOM 668 C C . ALA A 1 89 ? 0.984 30.999 -21.620 1.00 77.81 89 ALA A C 1
ATOM 670 O O . ALA A 1 89 ? 0.407 30.754 -20.561 1.00 77.81 89 ALA A O 1
ATOM 671 N N . ASP A 1 90 ? 1.043 32.223 -22.148 1.00 79.56 90 ASP A N 1
ATOM 672 C CA . ASP A 1 90 ? 0.291 33.384 -21.651 1.00 79.56 90 ASP A CA 1
ATOM 673 C C . ASP A 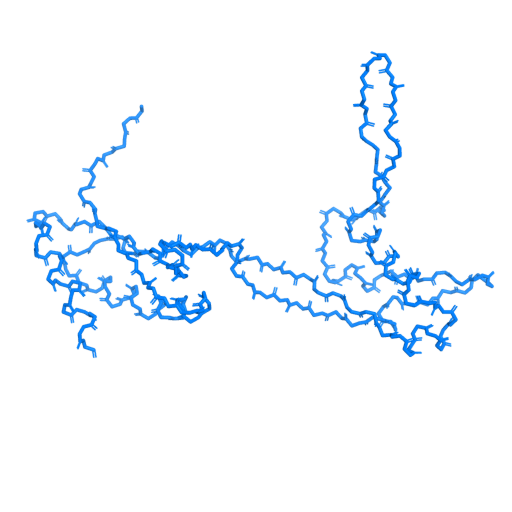1 90 ? 0.411 33.626 -20.133 1.00 79.56 90 ASP A C 1
ATOM 675 O O . ASP A 1 90 ? -0.559 33.948 -19.446 1.00 79.56 90 ASP A O 1
ATOM 679 N N . GLY A 1 91 ? 1.616 33.437 -19.584 1.00 81.56 91 GLY A N 1
ATOM 680 C CA . GLY A 1 91 ? 1.904 33.652 -18.161 1.00 81.56 91 GLY A CA 1
ATOM 681 C C . GLY A 1 91 ? 1.401 32.554 -17.217 1.00 81.56 91 GLY A C 1
ATOM 682 O O . GLY A 1 91 ? 1.519 32.712 -16.005 1.00 81.56 91 GLY A O 1
ATOM 683 N N . LYS A 1 92 ? 0.871 31.443 -17.740 1.00 75.25 92 LYS A N 1
ATOM 684 C CA . LYS A 1 92 ? 0.469 30.266 -16.958 1.00 75.25 92 LYS A CA 1
ATOM 685 C C . LYS A 1 92 ? 1.464 29.129 -17.160 1.00 75.25 92 LYS A C 1
ATOM 687 O O . LYS A 1 92 ? 1.869 28.847 -18.287 1.00 75.25 92 LYS A O 1
ATOM 692 N N . GLU A 1 93 ? 1.839 28.477 -16.066 1.00 82.00 93 GLU A N 1
ATOM 693 C CA . GLU A 1 93 ? 2.639 27.252 -16.079 1.00 82.00 93 GLU A CA 1
ATOM 694 C C . GLU A 1 93 ? 1.704 26.048 -16.204 1.00 82.00 93 GLU A C 1
ATOM 696 O O . GLU A 1 93 ? 0.809 25.842 -15.384 1.00 82.00 93 GLU A O 1
ATOM 701 N N . VAL A 1 94 ? 1.874 25.286 -17.284 1.00 83.25 94 VAL A N 1
ATOM 702 C CA . VAL A 1 94 ? 1.106 24.074 -17.565 1.00 83.25 94 VAL A CA 1
ATOM 703 C C . VAL A 1 94 ? 2.015 22.866 -17.321 1.00 83.25 94 VAL A C 1
ATOM 705 O O . VAL A 1 94 ? 3.002 22.695 -18.051 1.00 83.25 94 VAL A O 1
ATOM 708 N N . PRO A 1 95 ? 1.711 22.012 -16.326 1.00 81.06 95 PRO A N 1
ATOM 709 C CA . PRO A 1 95 ? 2.475 20.797 -16.096 1.00 81.06 95 PRO A CA 1
ATOM 710 C C . PRO A 1 95 ? 2.257 19.827 -17.258 1.00 81.06 95 PRO A C 1
ATOM 712 O O . PRO A 1 95 ? 1.124 19.512 -17.624 1.00 81.06 95 PRO A O 1
ATOM 715 N N . MET A 1 96 ? 3.351 19.340 -17.839 1.00 82.06 96 MET A N 1
ATOM 716 C CA . MET A 1 96 ? 3.321 18.371 -18.932 1.00 82.06 96 MET A CA 1
ATOM 717 C C . MET A 1 96 ? 3.800 17.007 -18.444 1.00 82.06 96 MET A C 1
ATOM 719 O O . MET A 1 96 ? 4.734 16.921 -17.652 1.00 82.06 96 MET A O 1
ATOM 723 N N . TRP A 1 97 ? 3.188 15.934 -18.944 1.00 79.06 97 TRP A N 1
ATOM 724 C CA . TRP A 1 97 ? 3.518 14.558 -18.571 1.00 79.06 97 TRP A CA 1
ATOM 725 C C . TRP A 1 97 ? 3.640 13.682 -19.817 1.00 79.06 97 TRP A C 1
ATOM 727 O O . TRP A 1 97 ? 2.796 13.745 -20.708 1.00 79.06 97 TRP A O 1
ATOM 737 N N . LEU A 1 98 ? 4.667 12.836 -19.857 1.00 75.75 98 LEU A N 1
ATOM 738 C CA . LEU A 1 98 ? 4.819 11.760 -20.832 1.00 75.75 98 LEU A CA 1
ATOM 739 C C . LEU A 1 98 ? 4.297 10.454 -20.227 1.00 75.75 98 LEU A C 1
ATOM 741 O O . LEU A 1 98 ? 4.766 10.042 -19.165 1.00 75.75 98 LEU A O 1
ATOM 745 N N . ARG A 1 99 ? 3.343 9.795 -20.892 1.00 69.06 99 ARG A N 1
ATOM 746 C CA . ARG A 1 99 ? 2.737 8.524 -20.454 1.00 69.06 99 ARG A CA 1
ATOM 747 C C . ARG A 1 99 ? 2.470 7.614 -21.651 1.00 69.06 99 ARG A C 1
ATOM 749 O O . ARG A 1 99 ? 2.327 8.097 -22.771 1.00 69.06 99 ARG A O 1
ATOM 756 N N . PHE A 1 100 ? 2.357 6.311 -21.406 1.00 64.62 100 PHE A N 1
ATOM 757 C CA . PHE A 1 100 ? 1.851 5.374 -22.409 1.00 64.62 100 PHE A CA 1
ATOM 758 C C . PHE A 1 100 ? 0.340 5.564 -22.607 1.00 64.62 100 PHE A C 1
ATOM 760 O O . PHE A 1 100 ? -0.396 5.799 -21.647 1.00 64.62 100 PHE A O 1
ATOM 767 N N . ALA A 1 101 ? -0.131 5.450 -23.850 1.00 61.06 101 ALA A N 1
ATOM 768 C CA . ALA A 1 101 ? -1.559 5.501 -24.155 1.00 61.06 101 ALA A CA 1
ATOM 769 C C . ALA A 1 101 ? -2.304 4.356 -23.436 1.00 61.06 101 ALA A C 1
ATOM 771 O O . ALA A 1 101 ? -1.844 3.215 -23.451 1.00 61.06 101 ALA A O 1
ATOM 772 N N . GLY A 1 102 ? -3.440 4.656 -22.793 1.00 57.59 102 GLY A N 1
ATOM 773 C CA . GLY A 1 102 ? -4.234 3.664 -22.052 1.00 57.59 102 GLY A CA 1
ATOM 774 C C . GLY A 1 102 ? -3.708 3.306 -20.652 1.00 57.59 102 GLY A C 1
ATOM 775 O O . GLY A 1 102 ? -4.104 2.283 -20.100 1.00 57.59 102 GLY A O 1
ATOM 776 N N . SER A 1 103 ? -2.829 4.118 -20.049 1.00 56.94 103 SER A N 1
ATOM 777 C CA . SER A 1 103 ? -2.333 3.923 -18.671 1.00 56.94 103 SER A CA 1
ATOM 778 C C . SER A 1 103 ? -3.296 4.431 -17.575 1.00 56.94 103 SER A C 1
ATOM 780 O O . SER A 1 103 ? -2.847 4.801 -16.489 1.00 56.94 103 SER A O 1
ATOM 782 N N . GLU A 1 104 ? -4.592 4.566 -17.872 1.00 55.38 104 GLU A N 1
ATOM 783 C CA . GLU A 1 104 ? -5.584 5.217 -16.994 1.00 55.38 104 GLU A CA 1
ATOM 784 C C . GLU A 1 104 ? -5.998 4.336 -15.806 1.00 55.38 104 GLU A C 1
ATOM 786 O O . GLU A 1 104 ? -6.315 4.855 -14.737 1.00 55.38 104 GLU A O 1
ATOM 791 N N . GLN A 1 105 ? -5.897 3.011 -15.947 1.00 54.41 105 GLN A N 1
ATOM 792 C CA . GLN A 1 105 ? -5.889 2.065 -14.833 1.00 54.41 105 GLN A CA 1
ATOM 793 C C . GLN A 1 105 ? -4.527 1.368 -14.808 1.00 54.41 105 GLN A C 1
ATOM 795 O O . GLN A 1 105 ? -4.163 0.683 -15.752 1.00 54.41 105 GLN A O 1
ATOM 800 N N . GLN A 1 106 ? -3.737 1.585 -13.755 1.00 58.03 106 GLN A N 1
ATOM 801 C CA . GLN A 1 106 ? -2.462 0.891 -13.564 1.00 58.03 106 GLN A CA 1
ATOM 802 C C . GLN A 1 106 ? -2.750 -0.469 -12.927 1.00 58.03 106 GLN A C 1
ATOM 804 O O . GLN A 1 106 ? -2.861 -0.564 -11.706 1.00 58.03 106 GLN A O 1
ATOM 809 N N . SER A 1 107 ? -2.907 -1.518 -13.731 1.00 61.81 107 SER A N 1
ATOM 810 C CA . SER A 1 107 ? -3.009 -2.885 -13.220 1.00 61.81 107 SER A CA 1
ATOM 811 C C . SER A 1 107 ? -1.737 -3.678 -13.522 1.00 61.81 107 SER A C 1
ATOM 813 O O . SER A 1 107 ? -1.014 -3.405 -14.479 1.00 61.81 107 SER A O 1
ATOM 815 N N . VAL A 1 108 ? -1.459 -4.710 -12.720 1.00 62.09 108 VAL A N 1
ATOM 816 C CA . VAL A 1 108 ? -0.363 -5.659 -12.996 1.00 62.09 108 VAL A CA 1
ATOM 817 C C . VAL A 1 108 ? -0.516 -6.302 -14.378 1.00 62.09 108 VAL A C 1
ATOM 819 O O . VAL A 1 108 ? 0.483 -6.571 -15.041 1.00 62.09 108 VAL A O 1
ATOM 822 N N . ALA A 1 109 ? -1.755 -6.493 -14.844 1.00 64.75 109 ALA A N 1
ATOM 823 C CA . ALA A 1 109 ? -2.032 -7.040 -16.168 1.00 64.75 109 ALA A CA 1
ATOM 824 C C . ALA A 1 109 ? -1.483 -6.143 -17.293 1.00 64.75 109 ALA A C 1
ATOM 826 O O . ALA A 1 109 ? -1.042 -6.649 -18.325 1.00 64.75 109 ALA A O 1
ATOM 827 N N . ASP A 1 110 ? -1.407 -4.829 -17.068 1.00 67.94 110 ASP A N 1
ATOM 828 C CA . ASP A 1 110 ? -0.860 -3.879 -18.037 1.00 67.94 110 ASP A CA 1
ATOM 829 C C . ASP A 1 110 ? 0.668 -3.941 -18.136 1.00 67.94 110 ASP A C 1
ATOM 831 O O . ASP A 1 110 ? 1.227 -3.589 -19.170 1.00 67.94 110 ASP A O 1
ATOM 835 N N . LEU A 1 111 ? 1.368 -4.443 -17.112 1.00 71.38 111 LEU A N 1
ATOM 836 C CA . LEU A 1 111 ? 2.810 -4.694 -17.218 1.00 71.38 111 LEU A CA 1
ATOM 837 C C . LEU A 1 111 ? 3.119 -5.837 -18.194 1.00 71.38 111 LEU A C 1
ATOM 839 O O . LEU A 1 111 ? 4.175 -5.832 -18.825 1.00 71.38 111 LEU A O 1
ATOM 843 N N . GLY A 1 112 ? 2.185 -6.779 -18.365 1.00 75.25 112 GLY A N 1
ATOM 844 C CA . GLY A 1 112 ? 2.331 -7.911 -19.282 1.00 75.25 112 GLY A CA 1
ATOM 845 C C . GLY A 1 112 ? 2.341 -7.532 -20.762 1.00 75.25 112 GLY A C 1
ATOM 846 O O . GLY A 1 112 ? 2.894 -8.275 -21.569 1.00 75.25 112 GLY A O 1
ATOM 847 N N . ARG A 1 113 ? 1.785 -6.371 -21.128 1.00 79.44 113 ARG A N 1
ATOM 848 C CA . ARG A 1 113 ? 1.780 -5.872 -22.517 1.00 79.44 113 ARG A CA 1
ATOM 849 C C . ARG A 1 113 ? 2.985 -4.997 -22.865 1.00 79.44 113 ARG A C 1
ATOM 851 O O . ARG A 1 113 ? 3.134 -4.622 -24.025 1.00 79.44 113 ARG A O 1
ATOM 858 N N . TYR A 1 114 ? 3.818 -4.628 -21.892 1.00 84.50 114 TYR A N 1
ATOM 859 C CA . TYR A 1 114 ? 4.939 -3.728 -22.144 1.00 84.50 114 TYR A CA 1
ATOM 860 C C . TYR A 1 114 ? 6.186 -4.473 -22.612 1.00 84.50 114 TYR A C 1
ATOM 862 O O . TYR A 1 114 ? 6.506 -5.566 -22.143 1.00 84.50 114 TYR A O 1
ATOM 870 N N . THR A 1 115 ? 6.917 -3.845 -23.530 1.00 88.25 115 THR A N 1
ATOM 871 C CA . THR A 1 115 ? 8.127 -4.400 -24.136 1.00 88.25 115 THR A CA 1
ATOM 872 C C . THR A 1 115 ? 9.245 -3.370 -24.157 1.00 88.25 115 THR A C 1
ATOM 874 O O . THR A 1 115 ? 9.052 -2.239 -24.606 1.00 88.25 115 THR A O 1
ATOM 877 N N . LEU A 1 116 ? 10.435 -3.787 -23.747 1.00 88.38 116 LEU A N 1
ATOM 878 C CA . LEU A 1 116 ? 11.668 -3.032 -23.904 1.00 88.38 116 LEU A CA 1
ATOM 879 C C . LEU A 1 116 ? 12.157 -3.149 -25.348 1.00 88.38 116 LEU A C 1
ATOM 881 O O . LEU A 1 116 ? 12.230 -4.249 -25.892 1.00 88.38 116 LEU A O 1
ATOM 885 N N . GLN A 1 117 ? 12.493 -2.018 -25.959 1.00 88.62 117 GLN A N 1
ATOM 886 C CA . GLN A 1 117 ? 13.074 -1.965 -27.300 1.00 88.62 117 GLN A CA 1
ATOM 887 C C . GLN A 1 117 ? 14.596 -2.006 -27.197 1.00 88.62 117 GLN A C 1
ATOM 889 O O . GLN A 1 117 ? 15.187 -1.214 -26.462 1.00 88.62 117 GLN A O 1
ATOM 894 N N . ARG A 1 118 ? 15.231 -2.913 -27.936 1.00 85.81 118 ARG A N 1
ATOM 895 C CA . ARG A 1 118 ? 16.687 -2.962 -28.077 1.00 85.81 118 ARG A CA 1
ATOM 896 C C . ARG A 1 118 ? 17.126 -2.080 -29.252 1.00 85.81 118 ARG A C 1
ATOM 898 O O . ARG A 1 118 ? 16.357 -1.811 -30.170 1.00 85.81 118 ARG A O 1
ATOM 905 N N . ALA A 1 119 ? 18.389 -1.657 -29.246 1.00 80.50 119 ALA A N 1
ATOM 906 C CA . ALA A 1 119 ? 18.996 -0.874 -30.324 1.00 80.50 119 ALA A CA 1
ATOM 907 C C . ALA A 1 119 ? 18.930 -1.540 -31.718 1.00 80.50 119 ALA A C 1
ATOM 909 O O . ALA A 1 119 ? 18.980 -0.840 -32.723 1.00 80.50 119 ALA A O 1
ATOM 910 N N . ASP A 1 120 ? 18.803 -2.869 -31.788 1.00 84.94 120 ASP A N 1
ATOM 911 C CA . ASP A 1 120 ? 18.643 -3.629 -33.038 1.00 84.94 120 ASP A CA 1
ATOM 912 C C . ASP A 1 120 ? 17.183 -3.688 -33.542 1.00 84.94 120 ASP A C 1
ATOM 914 O O . ASP A 1 120 ? 16.906 -4.331 -34.553 1.00 84.94 120 ASP A O 1
ATOM 918 N N . GLY A 1 121 ? 16.246 -3.029 -32.848 1.00 83.50 121 GLY A N 1
ATOM 919 C CA . GLY A 1 121 ? 14.817 -3.015 -33.169 1.00 83.50 121 GLY A CA 1
ATOM 920 C C . GLY A 1 121 ? 14.035 -4.230 -32.661 1.00 83.50 121 GLY A C 1
ATOM 921 O O . GLY A 1 121 ? 12.821 -4.293 -32.857 1.00 83.50 121 GLY A O 1
ATOM 922 N N . SER A 1 122 ? 14.688 -5.190 -31.998 1.00 88.88 122 SER A N 1
ATOM 923 C CA . SER A 1 122 ? 13.997 -6.301 -31.339 1.00 88.88 122 SER A CA 1
ATOM 924 C C . SER A 1 122 ? 13.322 -5.855 -30.037 1.00 88.88 122 SER A C 1
ATOM 926 O O . SER A 1 122 ? 13.740 -4.896 -29.382 1.00 88.88 122 SER A O 1
ATOM 928 N N . ALA A 1 123 ? 12.254 -6.560 -29.659 1.00 90.31 123 ALA A N 1
ATOM 929 C CA . ALA A 1 123 ? 11.462 -6.265 -28.472 1.00 90.31 123 ALA A CA 1
ATOM 930 C C . ALA A 1 123 ? 11.570 -7.398 -27.445 1.00 90.31 123 ALA A C 1
ATOM 932 O O . ALA A 1 123 ? 11.442 -8.574 -27.786 1.00 90.31 123 ALA A O 1
ATOM 933 N N . VAL A 1 124 ? 11.765 -7.038 -26.178 1.00 91.19 124 VAL A N 1
ATOM 934 C CA . VAL A 1 124 ? 11.838 -7.970 -25.047 1.00 91.19 124 VAL A CA 1
ATOM 935 C C . VAL A 1 124 ? 10.673 -7.689 -24.098 1.00 91.19 124 VAL A C 1
ATOM 937 O O . VAL A 1 124 ? 10.532 -6.547 -23.657 1.00 91.19 124 VAL A O 1
ATOM 940 N N . PRO A 1 125 ? 9.825 -8.678 -23.758 1.00 91.31 125 PRO A N 1
ATOM 941 C CA . PRO A 1 125 ? 8.754 -8.485 -22.783 1.00 91.31 125 PRO A CA 1
ATOM 942 C C . PRO A 1 125 ? 9.300 -7.971 -21.452 1.00 91.31 125 PRO A C 1
ATOM 944 O O . PRO A 1 125 ? 10.273 -8.512 -20.932 1.00 91.31 125 PRO A O 1
ATOM 947 N N . LEU A 1 126 ? 8.662 -6.957 -20.867 1.00 89.00 126 LEU A N 1
ATOM 948 C CA . LEU A 1 126 ? 9.121 -6.367 -19.609 1.00 89.00 126 LEU A CA 1
ATOM 949 C C . LEU A 1 126 ? 9.175 -7.412 -18.485 1.00 89.00 126 LEU A C 1
ATOM 951 O O . LEU A 1 126 ? 10.155 -7.477 -17.748 1.00 89.00 126 LEU A O 1
ATOM 955 N N . LEU A 1 127 ? 8.171 -8.294 -18.422 1.00 90.12 127 LEU A N 1
ATOM 956 C CA . LEU A 1 127 ? 8.107 -9.405 -17.464 1.0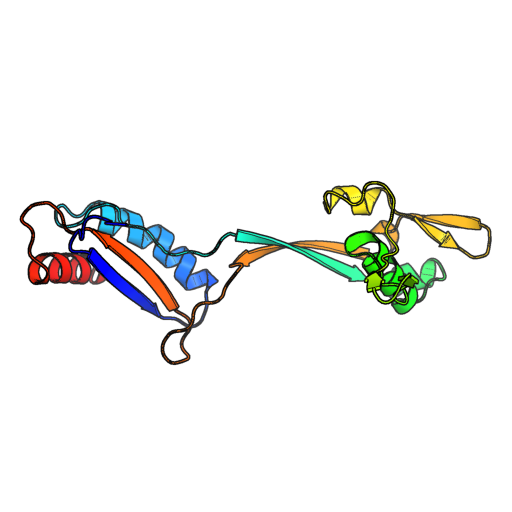0 90.12 127 LEU A CA 1
ATOM 957 C C . LEU A 1 127 ? 9.262 -10.414 -17.601 1.00 90.12 127 LEU A C 1
ATOM 959 O O . LEU A 1 127 ? 9.518 -11.179 -16.675 1.00 90.12 127 LEU A O 1
ATOM 963 N N . ALA A 1 128 ? 9.993 -10.416 -18.721 1.00 92.19 128 ALA A N 1
ATOM 964 C CA . ALA A 1 128 ? 11.170 -11.267 -18.870 1.00 92.19 128 ALA A CA 1
ATOM 965 C C . ALA A 1 128 ? 12.335 -10.813 -17.977 1.00 92.19 128 ALA A C 1
ATOM 967 O O . ALA A 1 128 ? 13.207 -11.625 -17.686 1.00 92.19 128 ALA A O 1
ATOM 968 N N . VAL A 1 129 ? 12.348 -9.553 -17.524 1.00 93.19 129 VAL A N 1
ATOM 969 C CA . VAL A 1 129 ? 13.468 -8.945 -16.779 1.00 93.19 129 VAL A CA 1
ATOM 970 C C . VAL A 1 129 ? 13.058 -8.292 -15.456 1.00 93.19 129 VAL A C 1
ATOM 972 O O . VAL A 1 129 ? 13.885 -7.674 -14.786 1.00 93.19 129 VAL A O 1
ATOM 975 N N . VAL A 1 130 ? 11.788 -8.409 -15.063 1.00 91.56 130 VAL A N 1
ATOM 976 C CA . VAL A 1 130 ? 11.286 -7.903 -13.781 1.00 91.56 130 VAL A CA 1
ATOM 977 C C . VAL A 1 130 ? 10.459 -8.959 -13.067 1.00 91.56 130 VAL A C 1
ATOM 979 O O . VAL A 1 130 ? 9.824 -9.799 -13.703 1.00 91.56 130 VAL A O 1
ATOM 982 N N . ASP A 1 131 ? 10.420 -8.854 -11.746 1.00 90.56 131 ASP A N 1
ATOM 983 C CA . ASP A 1 131 ? 9.472 -9.555 -10.892 1.00 90.56 131 ASP A CA 1
ATOM 984 C C . ASP A 1 131 ? 8.420 -8.572 -10.397 1.00 90.56 131 ASP A C 1
ATOM 986 O O . ASP A 1 131 ? 8.730 -7.443 -10.002 1.00 90.56 131 ASP A O 1
ATOM 990 N N . VAL A 1 132 ? 7.163 -9.006 -10.429 1.00 85.69 132 VAL A N 1
ATOM 991 C CA . VAL A 1 132 ? 6.024 -8.199 -9.999 1.00 85.69 132 VAL A CA 1
ATOM 992 C C . VAL A 1 132 ? 5.347 -8.890 -8.827 1.00 85.69 132 VAL A C 1
ATOM 994 O O . VAL A 1 132 ? 4.865 -10.013 -8.946 1.00 85.69 132 VAL A O 1
ATOM 997 N N . GLY A 1 133 ? 5.300 -8.199 -7.695 1.00 81.44 133 GLY A N 1
ATOM 998 C CA . GLY A 1 133 ? 4.557 -8.602 -6.513 1.00 81.44 133 GLY A CA 1
ATOM 999 C C . GLY A 1 133 ? 3.397 -7.651 -6.259 1.00 81.44 133 GLY A C 1
ATOM 1000 O O . GLY A 1 133 ? 3.521 -6.440 -6.430 1.00 81.44 133 GLY A O 1
ATOM 1001 N N . VAL A 1 134 ? 2.271 -8.193 -5.806 1.00 76.94 134 VAL A N 1
ATOM 1002 C CA . VAL A 1 134 ? 1.170 -7.393 -5.266 1.00 76.94 134 VAL A CA 1
ATOM 1003 C C . VAL A 1 134 ? 1.279 -7.422 -3.7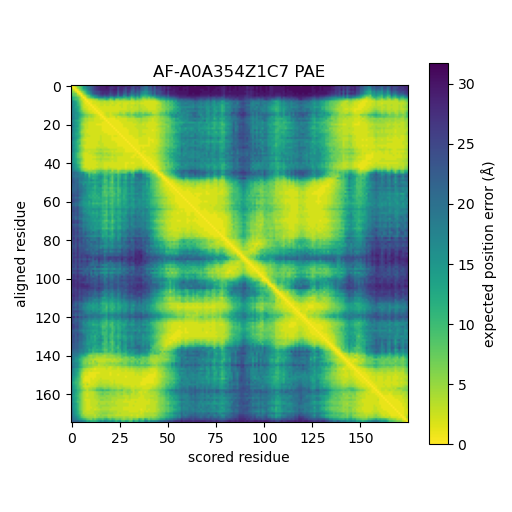53 1.00 76.94 134 VAL A C 1
ATOM 1005 O O . VAL A 1 134 ? 1.270 -8.496 -3.152 1.00 76.94 134 VAL A O 1
ATOM 1008 N N . ARG A 1 135 ? 1.392 -6.248 -3.138 1.00 71.69 135 ARG A N 1
ATOM 1009 C CA . ARG A 1 135 ? 1.361 -6.091 -1.687 1.00 71.69 135 ARG A CA 1
ATOM 1010 C C . ARG A 1 135 ? 0.054 -5.423 -1.309 1.00 71.69 135 ARG A C 1
ATOM 1012 O O . ARG A 1 135 ? -0.343 -4.436 -1.917 1.00 71.69 135 ARG A O 1
ATOM 1019 N N . ARG A 1 136 ? -0.625 -5.986 -0.319 1.00 69.88 136 ARG A N 1
ATOM 1020 C CA . ARG A 1 136 ? -1.777 -5.354 0.319 1.00 69.88 136 ARG A CA 1
ATOM 1021 C C . ARG A 1 136 ? -1.298 -4.838 1.658 1.00 69.88 136 ARG A C 1
ATOM 1023 O O . ARG A 1 136 ? -0.640 -5.579 2.384 1.00 69.88 136 ARG A O 1
ATOM 1030 N N . GLY A 1 137 ? -1.577 -3.578 1.939 1.00 64.00 137 GLY A N 1
ATOM 1031 C CA . GLY A 1 137 ? -1.157 -2.949 3.177 1.00 64.00 137 GLY A CA 1
ATOM 1032 C C . GLY A 1 137 ? -2.149 -1.884 3.620 1.00 64.00 137 GLY A C 1
ATOM 1033 O O . GLY A 1 137 ? -3.011 -1.467 2.841 1.00 64.00 137 GLY A O 1
ATOM 1034 N N . PRO A 1 138 ? -2.060 -1.452 4.883 1.00 62.38 138 PRO A N 1
ATOM 1035 C CA . PRO A 1 138 ? -2.834 -0.315 5.342 1.00 62.38 138 PRO A CA 1
ATOM 1036 C C . PRO A 1 138 ? -2.375 0.938 4.586 1.00 62.38 138 PRO A C 1
ATOM 1038 O O . PRO A 1 138 ? -1.190 1.271 4.595 1.00 62.38 138 PRO A O 1
ATOM 1041 N N . SER A 1 139 ? -3.312 1.669 3.977 1.00 63.16 139 SER A N 1
ATOM 1042 C CA . SER A 1 139 ? -3.010 2.953 3.319 1.00 63.16 139 SER A CA 1
ATOM 1043 C C . SER A 1 139 ? -2.489 4.022 4.288 1.00 63.16 139 SER A C 1
ATOM 1045 O O . SER A 1 139 ? -1.879 5.004 3.864 1.00 63.16 139 SER A O 1
ATOM 1047 N N . GLN A 1 140 ? -2.705 3.833 5.596 1.00 65.69 140 GLN A N 1
ATOM 1048 C CA . GLN A 1 140 ? -2.299 4.762 6.640 1.00 65.69 140 GLN A CA 1
ATOM 1049 C C . GLN A 1 140 ? -1.888 4.037 7.930 1.00 65.69 140 GLN A C 1
ATOM 1051 O O . GLN A 1 140 ? -2.603 3.173 8.433 1.00 65.69 140 GLN A O 1
ATOM 1056 N N . ILE A 1 141 ? -0.748 4.439 8.503 1.00 70.06 141 ILE A N 1
ATOM 1057 C CA . ILE A 1 141 ? -0.317 4.020 9.844 1.00 70.06 141 ILE A CA 1
ATOM 1058 C C . ILE A 1 141 ? -0.705 5.117 10.833 1.00 70.06 141 ILE A C 1
ATOM 1060 O O . ILE A 1 141 ? -0.087 6.184 10.861 1.00 70.06 141 ILE A O 1
ATOM 1064 N N . ASN A 1 142 ? -1.695 4.839 11.677 1.00 77.69 142 ASN A N 1
ATOM 1065 C CA . ASN A 1 142 ? -2.084 5.738 12.756 1.00 77.69 142 ASN A CA 1
ATOM 1066 C C . ASN A 1 142 ? -1.170 5.546 13.969 1.00 77.69 142 ASN A C 1
ATOM 1068 O O . ASN A 1 142 ? -0.811 4.424 14.337 1.00 77.69 142 ASN A O 1
ATOM 1072 N N . ARG A 1 143 ? -0.760 6.661 14.583 1.00 80.75 143 ARG A N 1
ATOM 1073 C CA . ARG A 1 143 ? 0.077 6.648 15.785 1.00 80.75 143 ARG A CA 1
ATOM 1074 C C . ARG A 1 143 ? -0.466 7.592 16.845 1.00 80.75 143 ARG A C 1
ATOM 1076 O O . ARG A 1 143 ? -0.545 8.795 16.616 1.00 80.75 143 ARG A O 1
ATOM 1083 N N . GLN A 1 144 ? -0.708 7.065 18.037 1.00 81.19 144 GLN A N 1
ATOM 1084 C CA . GLN A 1 144 ? -1.024 7.837 19.234 1.00 81.19 144 GLN A CA 1
ATOM 1085 C C . GLN A 1 144 ? 0.199 7.814 20.156 1.00 81.19 144 GLN A C 1
ATOM 1087 O O . GLN A 1 144 ? 0.739 6.752 20.459 1.00 81.19 144 GLN A O 1
ATOM 1092 N N . ASN A 1 145 ? 0.681 8.977 20.603 1.00 81.19 145 ASN A N 1
ATOM 1093 C CA . ASN A 1 145 ? 1.831 9.074 21.518 1.00 81.19 145 ASN A CA 1
ATOM 1094 C C . ASN A 1 145 ? 3.084 8.301 21.042 1.00 81.19 145 ASN A C 1
ATOM 1096 O O . ASN A 1 145 ? 3.801 7.704 21.843 1.00 81.19 145 ASN A O 1
ATOM 1100 N N . ARG A 1 146 ? 3.359 8.337 19.727 1.00 84.31 146 ARG A N 1
ATOM 1101 C CA . ARG A 1 146 ? 4.454 7.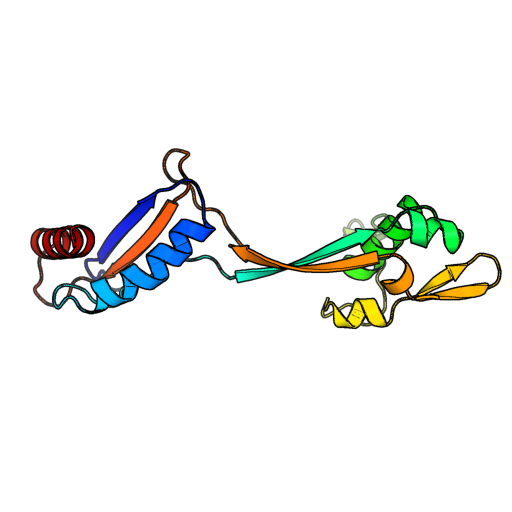623 19.026 1.00 84.31 146 ARG A CA 1
ATOM 1102 C C . ARG A 1 146 ? 4.324 6.095 18.954 1.00 84.31 146 ARG A C 1
ATOM 1104 O O . ARG A 1 146 ? 5.206 5.465 18.371 1.00 84.31 146 ARG A O 1
ATOM 1111 N N . ARG A 1 147 ? 3.241 5.504 19.458 1.00 85.06 147 ARG A N 1
ATOM 1112 C CA . ARG A 1 147 ? 2.945 4.071 19.317 1.00 85.06 147 ARG A CA 1
ATOM 1113 C C . ARG A 1 147 ? 1.966 3.837 18.180 1.00 85.06 147 ARG A C 1
ATOM 1115 O O . ARG A 1 147 ? 1.062 4.647 17.997 1.00 85.06 147 ARG A O 1
ATOM 1122 N N . THR A 1 148 ? 2.155 2.758 17.423 1.00 88.19 148 THR A N 1
ATOM 1123 C CA . THR A 1 148 ? 1.187 2.343 16.403 1.00 88.19 148 THR A CA 1
ATOM 1124 C C . THR A 1 148 ? -0.138 2.048 17.091 1.00 88.19 148 THR A C 1
ATOM 1126 O O . THR A 1 148 ? -0.169 1.395 18.137 1.00 88.19 148 THR A O 1
ATOM 1129 N N . SER A 1 149 ? -1.218 2.595 16.546 1.00 90.19 149 SER A N 1
ATOM 1130 C CA . SER A 1 149 ? -2.529 2.538 17.174 1.00 90.19 149 SER A CA 1
ATOM 1131 C C . SER A 1 149 ? -3.642 2.379 16.153 1.00 90.19 149 SER A C 1
ATOM 1133 O O . SER A 1 149 ? -3.606 3.022 15.107 1.00 90.19 149 SER A O 1
ATOM 1135 N N . LEU A 1 150 ? -4.662 1.605 16.497 1.00 88.94 150 LEU A N 1
ATOM 1136 C CA . LEU A 1 150 ? -5.886 1.439 15.721 1.00 88.94 150 LEU A CA 1
ATOM 1137 C C . LEU A 1 150 ? -7.068 1.863 16.593 1.00 88.94 150 LEU A C 1
ATOM 1139 O O . LEU A 1 150 ? -7.210 1.386 17.719 1.00 88.94 150 LEU A O 1
ATOM 1143 N N . ALA A 1 151 ? -7.885 2.794 16.101 1.00 89.69 151 ALA A N 1
ATOM 1144 C CA . ALA A 1 151 ? -9.046 3.271 16.840 1.00 89.69 151 ALA A CA 1
ATOM 1145 C C . ALA A 1 151 ? -10.249 2.352 16.615 1.00 89.69 151 ALA A C 1
ATOM 1147 O O . ALA A 1 151 ? -10.548 1.976 15.484 1.00 89.69 151 ALA A O 1
ATOM 1148 N N . ILE A 1 152 ? -10.964 2.028 17.686 1.00 90.75 152 ILE A N 1
ATOM 1149 C CA . ILE A 1 152 ? -12.271 1.376 17.634 1.00 90.75 152 ILE A CA 1
ATOM 1150 C C . ILE A 1 152 ? -13.295 2.369 18.169 1.00 90.75 152 ILE A C 1
ATOM 1152 O O . ILE A 1 152 ? -13.091 2.982 19.219 1.00 90.75 152 ILE A O 1
ATOM 1156 N N . GLN A 1 153 ? -14.377 2.540 17.420 1.00 92.69 153 GLN A N 1
ATOM 1157 C CA . GLN A 1 153 ? -15.486 3.423 17.747 1.00 92.69 153 GLN A CA 1
ATOM 1158 C C . GLN A 1 153 ? -16.740 2.585 17.983 1.00 92.69 153 GLN A C 1
ATOM 1160 O O . GLN A 1 153 ? -16.980 1.612 17.268 1.00 92.69 153 GLN A O 1
ATOM 1165 N N . ALA A 1 154 ? -17.544 2.986 18.960 1.00 92.31 154 ALA A N 1
ATOM 1166 C CA . ALA A 1 154 ? -18.865 2.430 19.204 1.00 92.31 154 ALA A CA 1
ATOM 1167 C C . ALA A 1 154 ? -19.807 3.519 19.724 1.00 92.31 154 ALA A C 1
ATOM 1169 O O . ALA A 1 154 ? -19.389 4.436 20.431 1.00 92.31 154 ALA A O 1
ATOM 1170 N N . ASN A 1 155 ? -21.085 3.391 19.402 1.00 92.81 155 ASN A N 1
ATOM 1171 C CA . ASN A 1 155 ? -22.152 4.191 19.985 1.00 92.81 155 ASN A CA 1
ATOM 1172 C C . ASN A 1 155 ? -22.677 3.497 21.248 1.00 92.81 155 ASN A C 1
ATOM 1174 O O . ASN A 1 155 ? -22.672 2.267 21.328 1.00 92.81 155 ASN A O 1
ATOM 1178 N N . LEU A 1 156 ? -23.143 4.268 22.230 1.00 91.62 156 LEU A N 1
ATOM 1179 C CA . LEU A 1 156 ? -23.854 3.704 23.377 1.00 91.62 156 LEU A CA 1
ATOM 1180 C C . LEU A 1 156 ? -25.250 3.245 22.938 1.00 91.62 156 LEU A C 1
ATOM 1182 O O . LEU A 1 156 ? -25.893 3.883 22.100 1.00 91.62 156 LEU A O 1
ATOM 1186 N N . ALA A 1 157 ? -25.724 2.131 23.495 1.00 90.38 157 ALA A N 1
ATOM 1187 C CA . ALA A 1 157 ? -27.119 1.737 23.335 1.00 90.38 157 ALA A CA 1
ATOM 1188 C C . ALA A 1 157 ? -28.066 2.683 24.099 1.00 90.38 157 ALA A C 1
ATOM 1190 O O . ALA A 1 157 ? -27.664 3.392 25.024 1.00 90.38 157 ALA A O 1
ATOM 1191 N N . ASP A 1 158 ? -29.342 2.696 23.709 1.00 88.50 158 ASP A N 1
ATOM 1192 C CA . ASP A 1 158 ? -30.332 3.610 24.279 1.00 88.50 158 ASP A CA 1
ATOM 1193 C C . ASP A 1 158 ? -30.471 3.404 25.798 1.00 88.50 158 ASP A C 1
ATOM 1195 O O . ASP A 1 158 ? -30.778 2.309 26.268 1.00 88.50 158 ASP A O 1
ATOM 1199 N N . GLY A 1 159 ? -30.254 4.471 26.572 1.00 85.81 159 GLY A N 1
ATOM 1200 C CA . GLY A 1 159 ? -30.353 4.445 28.036 1.00 85.81 159 GLY A CA 1
ATOM 1201 C C . GLY A 1 159 ? -29.138 3.862 28.767 1.00 85.81 159 GLY A C 1
ATOM 1202 O O . GLY A 1 159 ? -29.175 3.767 29.993 1.00 85.81 159 GLY A O 1
ATOM 1203 N N . VAL A 1 160 ? -28.069 3.498 28.054 1.00 89.19 160 VAL A N 1
ATOM 1204 C CA . VAL A 1 160 ? -26.803 3.050 28.652 1.00 89.19 160 VAL A CA 1
ATOM 1205 C C . VAL A 1 160 ? -25.948 4.252 29.026 1.00 89.19 160 VAL A C 1
ATOM 1207 O O . VAL A 1 160 ? -25.848 5.212 28.267 1.00 89.19 160 VAL A O 1
ATOM 1210 N N . LEU A 1 161 ? -25.311 4.195 30.196 1.00 89.00 161 LEU A N 1
ATOM 1211 C CA . LEU A 1 161 ? -24.371 5.216 30.645 1.00 89.00 161 LEU A CA 1
ATOM 1212 C C . LEU A 1 161 ? -22.934 4.838 30.266 1.00 89.00 161 LEU A C 1
ATOM 1214 O O . LEU A 1 161 ? -22.559 3.665 30.223 1.00 89.00 161 LEU A O 1
ATOM 1218 N N . LEU A 1 162 ? -22.088 5.852 30.073 1.00 87.50 162 LEU A N 1
ATOM 1219 C CA . LEU A 1 162 ? -20.667 5.680 29.755 1.00 87.50 162 LEU A CA 1
ATOM 1220 C C . LEU A 1 162 ? -19.904 4.710 30.690 1.00 87.50 162 LEU A C 1
ATOM 1222 O O . LEU A 1 162 ? -19.110 3.918 30.176 1.00 87.50 162 LEU A O 1
ATOM 1226 N N . PRO A 1 163 ? -20.101 4.714 32.026 1.00 89.88 163 PRO A N 1
ATOM 1227 C CA . PRO A 1 163 ? -19.414 3.771 32.912 1.00 89.88 163 PRO A CA 1
ATOM 1228 C C . PRO A 1 163 ? -19.780 2.305 32.650 1.00 89.88 163 PRO A C 1
ATOM 1230 O O . PRO A 1 163 ? -18.908 1.442 32.742 1.00 89.88 163 PRO A O 1
ATOM 1233 N N . ASP A 1 164 ? -21.033 2.026 32.286 1.00 89.69 164 ASP A N 1
ATOM 1234 C CA . ASP A 1 164 ? -21.508 0.667 32.009 1.00 89.69 164 ASP A CA 1
ATOM 1235 C C . ASP A 1 164 ? -20.938 0.157 30.683 1.00 89.69 164 ASP A C 1
ATOM 1237 O O . ASP A 1 164 ? -20.400 -0.948 30.617 1.00 89.69 164 ASP A O 1
ATOM 1241 N N . ALA A 1 165 ? -20.949 1.007 29.650 1.00 87.88 165 ALA A N 1
ATOM 1242 C CA . ALA A 1 165 ? -20.308 0.715 28.370 1.00 87.88 165 ALA A CA 1
ATOM 1243 C C . ALA A 1 165 ? -18.800 0.465 28.534 1.00 87.88 165 ALA A C 1
ATOM 1245 O O . ALA A 1 165 ? -18.254 -0.480 27.967 1.00 87.88 165 ALA A O 1
ATOM 1246 N N . ARG A 1 166 ? -18.120 1.274 29.358 1.00 89.31 166 ARG A N 1
ATOM 1247 C CA . ARG A 1 166 ? -16.701 1.080 29.672 1.00 89.31 166 ARG A CA 1
ATOM 1248 C C . ARG A 1 166 ? -16.450 -0.274 30.334 1.00 89.31 166 ARG A C 1
ATOM 1250 O O . ARG A 1 166 ? -15.535 -0.977 29.918 1.00 89.31 166 ARG A O 1
ATOM 1257 N N . LYS A 1 167 ? -17.255 -0.641 31.332 1.00 90.69 167 LYS A N 1
ATOM 1258 C CA . LYS A 1 167 ? -17.132 -1.933 32.013 1.00 90.69 167 LYS A CA 1
ATOM 1259 C C . LYS A 1 167 ? -17.345 -3.096 31.041 1.00 90.69 167 LYS A C 1
ATOM 1261 O O . LYS A 1 167 ? -16.564 -4.037 31.044 1.00 90.69 167 LYS A O 1
ATOM 1266 N N . ALA A 1 168 ? -18.342 -3.001 30.163 1.00 87.94 168 ALA A N 1
ATOM 1267 C CA . ALA A 1 168 ? -18.601 -4.010 29.140 1.00 87.94 168 ALA A CA 1
ATOM 1268 C C . ALA A 1 168 ? -17.417 -4.198 28.174 1.00 87.94 168 ALA A C 1
ATOM 1270 O O . ALA A 1 168 ? -17.104 -5.328 27.802 1.00 87.94 168 ALA A O 1
ATOM 1271 N N . ILE A 1 169 ? -16.748 -3.103 27.794 1.00 89.44 169 ILE A N 1
ATOM 1272 C CA . ILE A 1 169 ? -15.528 -3.137 26.974 1.00 89.44 169 ILE A CA 1
ATOM 1273 C C . ILE A 1 169 ? -14.374 -3.791 27.746 1.00 89.44 169 ILE A C 1
ATOM 1275 O O . ILE A 1 169 ? -13.695 -4.654 27.198 1.00 89.44 169 ILE A O 1
ATOM 1279 N N . GLU A 1 170 ? -14.156 -3.413 29.008 1.00 88.69 170 GLU A N 1
ATOM 1280 C CA . GLU A 1 170 ? -13.121 -4.008 29.868 1.00 88.69 170 GLU A CA 1
ATOM 1281 C C . GLU A 1 170 ? -13.340 -5.522 30.054 1.00 88.69 170 GLU A C 1
ATOM 1283 O O . GLU A 1 170 ? -12.401 -6.295 29.867 1.00 88.69 170 GLU A O 1
ATOM 1288 N N . ASP A 1 171 ? -14.577 -5.954 30.314 1.00 88.12 171 ASP A N 1
ATOM 1289 C CA . ASP A 1 171 ? -14.947 -7.369 30.451 1.00 88.12 171 ASP A CA 1
ATOM 1290 C C . ASP A 1 171 ? -14.716 -8.152 29.146 1.00 88.12 171 ASP A C 1
ATOM 1292 O O . ASP A 1 171 ? -14.250 -9.289 29.179 1.00 88.12 171 ASP A O 1
ATOM 1296 N N . ALA A 1 172 ? -15.016 -7.549 27.990 1.00 84.94 172 ALA A N 1
ATOM 1297 C CA . ALA A 1 172 ? -14.804 -8.171 26.682 1.00 84.94 172 ALA A CA 1
ATOM 1298 C C . ALA A 1 172 ? -13.317 -8.312 26.310 1.00 84.94 172 ALA A C 1
ATOM 1300 O O . ALA A 1 172 ? -12.977 -9.185 25.521 1.00 84.94 172 ALA A O 1
ATOM 1301 N N . MET A 1 173 ? -12.441 -7.465 26.860 1.00 79.94 173 MET A N 1
ATOM 1302 C CA . MET A 1 173 ? -10.989 -7.531 26.639 1.00 79.94 173 MET A CA 1
ATOM 1303 C C . MET A 1 173 ? -10.255 -8.417 27.657 1.00 79.94 173 MET A C 1
ATOM 1305 O O . MET A 1 173 ? -9.082 -8.724 27.453 1.00 79.94 173 MET A O 1
ATOM 1309 N N . ALA A 1 174 ? -10.901 -8.777 28.770 1.00 76.38 174 ALA A N 1
ATOM 1310 C CA . ALA A 1 174 ? -10.314 -9.593 29.834 1.00 76.38 174 ALA A CA 1
ATOM 1311 C C . ALA A 1 174 ? -10.523 -11.110 29.650 1.00 76.38 174 ALA A C 1
ATOM 1313 O O . ALA A 1 174 ? -9.949 -11.889 30.416 1.00 76.38 174 ALA A O 1
ATOM 1314 N N . GLY A 1 175 ? -11.359 -11.515 28.688 1.00 57.25 175 GLY A N 1
ATOM 1315 C CA . GLY A 1 175 ? -11.600 -12.912 28.301 1.00 57.25 175 GLY A CA 1
ATOM 1316 C C . GLY A 1 175 ? -10.723 -13.355 27.141 1.00 57.25 175 GLY A C 1
ATOM 1317 O O . GLY A 1 175 ? -10.393 -14.561 27.116 1.00 57.25 175 GLY A O 1
#

Mean predicted aligned error: 12.17 Å

pLDDT: mean 81.71, std 12.55, range [33.66, 96.25]

Radius of gyration: 25.36 Å; Cα contacts (8 Å, |Δi|>4): 256; chains: 1; bounding box: 52×47×66 Å

Solvent-accessible surface area (backbone atoms only — not comparable to full-atom values): 10504 Å² total; per-residue (Å²): 136,92,72,85,83,66,66,61,51,74,51,69,52,71,50,92,46,71,65,61,51,47,59,49,45,68,58,48,37,59,59,51,52,69,35,83,46,37,34,82,50,41,66,65,68,55,62,78,36,78,42,83,46,77,46,70,39,52,66,49,21,45,76,75,73,38,52,53,66,59,53,52,52,51,51,42,30,62,66,75,29,41,82,45,79,62,45,78,55,97,91,40,82,41,87,35,73,49,65,58,90,82,53,85,68,83,48,77,73,59,49,70,75,36,62,46,75,45,98,87,73,49,74,42,56,41,63,72,28,39,48,80,45,81,45,77,45,68,65,56,88,46,62,57,95,88,36,39,35,42,43,37,38,28,33,50,26,92,93,54,52,71,71,59,40,48,48,54,52,53,57,68,72,73,111

Secondary structure (DSSP, 8-state):
-------EEEEEEEES-HHHHHHHHHHHHHHHHT-TTEEEEEE-PPPEEEEEEEEE-HHHHHHTT--HHHHHHHHHHHHH-EEEEEEEETTEEEEEEE--TTTTS--HHHHTT-EEEPTTS-EEEGGGTEEEEEEEEES---EETTEEEEEEEEEEPTT--HHHHHHHHHHHH--

Nearest PDB structures (foldseek):
  6q4p-assembly1_A  TM=7.986E-01  e=3.944E-11  Escherichia coli K-12
  7rr7-assembly1_A  TM=8.055E-01  e=6.376E-11  Escherichia coli K-12
  7oul-assembly1_A  TM=7.951E-01  e=6.376E-11  Escherichia coli K-12
  5yil-assembly1_A  TM=8.023E-01  e=2.251E-10  Escherichia coli K-12
  7kf6-assembly1_C  TM=7.070E-01  e=5.767E-09  Escherichia coli